Protein AF-A0A6B3FMY7-F1 (afdb_monomer_lite)

Sequence (101 aa):
CPTRALTMTNEFELANTTRESLIYTKEELLAGLQEGMVDSPHAIYPGMDEQDYYRGVVTEAAPGTVRQTAVSKGEGDKPDEDPIESTRAADATRHDKGVDA

Structure (mmCIF, N/CA/C/O backbone):
data_AF-A0A6B3FMY7-F1
#
_entry.id   AF-A0A6B3FMY7-F1
#
loop_
_atom_site.group_PDB
_atom_site.id
_atom_site.type_symbol
_atom_site.label_atom_id
_atom_site.label_alt_id
_atom_site.label_comp_id
_atom_site.label_asym_id
_atom_site.label_entity_id
_atom_site.label_seq_id
_atom_site.pdbx_PDB_ins_code
_atom_site.Cartn_x
_atom_site.Cartn_y
_atom_site.Cartn_z
_atom_site.occupancy
_atom_site.B_iso_or_equiv
_atom_site.auth_seq_id
_atom_site.auth_comp_id
_atom_site.auth_asym_id
_atom_site.auth_atom_id
_atom_site.pdbx_PDB_model_num
ATOM 1 N N . CYS A 1 1 ? 5.014 6.956 1.206 1.00 67.31 1 CYS A N 1
ATOM 2 C CA . CYS A 1 1 ? 4.474 5.906 0.319 1.00 67.31 1 CYS A CA 1
ATOM 3 C C . CYS A 1 1 ? 4.415 6.462 -1.108 1.00 67.31 1 CYS A C 1
ATOM 5 O O . CYS A 1 1 ? 3.768 7.494 -1.267 1.00 67.31 1 CYS A O 1
ATOM 7 N N . PRO A 1 2 ? 5.108 5.873 -2.105 1.00 70.56 2 PRO A N 1
ATOM 8 C CA . PRO A 1 2 ? 5.155 6.389 -3.483 1.00 70.56 2 PRO A CA 1
ATOM 9 C C . PRO A 1 2 ? 3.776 6.562 -4.134 1.00 70.56 2 PRO A C 1
ATOM 11 O O . PRO A 1 2 ? 3.537 7.568 -4.789 1.00 70.56 2 PRO A O 1
ATOM 14 N N . THR A 1 3 ? 2.844 5.644 -3.865 1.00 74.88 3 THR A N 1
ATOM 15 C CA . THR A 1 3 ? 1.455 5.700 -4.357 1.00 74.88 3 THR A CA 1
ATOM 16 C C . THR A 1 3 ? 0.532 6.548 -3.484 1.00 74.88 3 THR A C 1
ATOM 18 O O . THR A 1 3 ? -0.647 6.679 -3.782 1.00 74.88 3 THR A O 1
ATOM 21 N N . ARG A 1 4 ? 1.032 7.097 -2.365 1.00 81.75 4 ARG A N 1
ATOM 22 C CA . ARG A 1 4 ? 0.235 7.802 -1.340 1.00 81.75 4 ARG A CA 1
ATOM 23 C C . ARG A 1 4 ? -0.980 7.011 -0.823 1.00 81.75 4 ARG A C 1
ATOM 25 O O . ARG A 1 4 ? -1.842 7.598 -0.186 1.00 81.75 4 ARG A O 1
ATOM 32 N N . ALA A 1 5 ? -1.007 5.692 -1.020 1.00 84.81 5 ALA A N 1
ATOM 33 C CA . ALA A 1 5 ? -2.117 4.842 -0.592 1.00 84.81 5 ALA A CA 1
ATOM 34 C C . ALA A 1 5 ? -2.283 4.801 0.937 1.00 84.81 5 ALA A C 1
ATOM 36 O O . ALA A 1 5 ? -3.394 4.650 1.427 1.00 84.81 5 ALA A O 1
ATOM 37 N N . LEU A 1 6 ? -1.182 4.962 1.685 1.00 88.31 6 LEU A N 1
ATOM 38 C CA . LEU A 1 6 ? -1.190 5.057 3.143 1.00 88.31 6 LEU A CA 1
ATOM 39 C C . LEU A 1 6 ? -0.801 6.469 3.583 1.00 88.31 6 LEU A C 1
ATOM 41 O O . LEU A 1 6 ? 0.315 6.933 3.307 1.00 88.31 6 LEU A O 1
ATOM 45 N N . THR A 1 7 ? -1.712 7.117 4.300 1.00 84.50 7 THR A N 1
ATOM 46 C CA . THR A 1 7 ? -1.545 8.450 4.884 1.00 84.50 7 THR A CA 1
ATOM 47 C C . THR A 1 7 ? -1.862 8.415 6.371 1.00 84.50 7 THR A C 1
ATOM 49 O O . THR A 1 7 ? -2.683 7.619 6.813 1.00 84.50 7 THR A O 1
ATOM 52 N N . MET A 1 8 ? -1.229 9.291 7.150 1.00 90.94 8 MET A N 1
ATOM 53 C CA . MET A 1 8 ? -1.600 9.462 8.554 1.00 90.94 8 MET A CA 1
ATOM 54 C C . MET A 1 8 ? -2.885 10.278 8.657 1.00 90.94 8 MET A C 1
ATOM 56 O O . MET A 1 8 ? -3.000 11.328 8.024 1.00 90.94 8 MET A O 1
ATOM 60 N N . THR A 1 9 ? -3.838 9.788 9.445 1.00 89.69 9 THR A N 1
ATOM 61 C CA . THR A 1 9 ? -5.053 10.517 9.814 1.00 89.69 9 THR A CA 1
ATOM 62 C C . THR A 1 9 ? -4.850 11.195 11.170 1.00 89.69 9 THR A C 1
ATOM 64 O O . THR A 1 9 ? -3.922 10.874 11.910 1.00 89.69 9 THR A O 1
ATOM 67 N N . ASN A 1 10 ? -5.718 12.152 11.498 1.00 94.50 10 ASN A N 1
ATOM 68 C CA . ASN A 1 10 ? -5.750 12.778 12.824 1.00 94.50 10 ASN A CA 1
ATOM 69 C C . ASN A 1 10 ? -6.771 12.103 13.757 1.00 94.50 10 ASN A C 1
ATOM 71 O O . ASN A 1 10 ? -7.135 12.672 14.780 1.00 94.50 10 ASN A O 1
ATOM 75 N N . GLU A 1 11 ? -7.274 10.921 13.400 1.00 89.44 11 GLU A N 1
ATOM 76 C CA . GLU A 1 11 ? -8.226 10.175 14.220 1.00 89.44 11 GLU A CA 1
ATOM 77 C C . GLU A 1 11 ? -7.459 9.372 15.271 1.00 89.44 11 GLU A C 1
ATOM 79 O O . GLU A 1 11 ? -6.847 8.350 14.970 1.00 89.44 11 GLU A O 1
ATOM 84 N N . PHE A 1 12 ? -7.450 9.862 16.509 1.00 91.25 12 PHE A N 1
ATOM 85 C CA . PHE A 1 12 ? -6.757 9.217 17.630 1.00 91.25 12 PHE A CA 1
ATOM 86 C C . PHE A 1 12 ? -7.716 8.631 18.678 1.00 91.25 12 PHE A C 1
ATOM 88 O O . PHE A 1 12 ? -7.281 7.903 19.566 1.00 91.25 12 PHE A O 1
ATOM 95 N N . GLU A 1 13 ? -9.020 8.900 18.572 1.00 92.69 13 GLU A N 1
ATOM 96 C CA . GLU A 1 13 ? -10.054 8.424 19.504 1.00 92.69 13 GLU A CA 1
ATOM 97 C C . GLU A 1 13 ? -10.734 7.138 19.004 1.00 92.69 13 GLU A C 1
ATOM 99 O O . GLU A 1 13 ? -11.956 7.039 18.917 1.00 92.69 13 GLU A O 1
ATOM 104 N N . LEU A 1 14 ? -9.932 6.131 18.653 1.00 91.69 14 LEU A N 1
ATOM 105 C CA . LEU A 1 14 ? -10.425 4.835 18.181 1.00 91.69 14 LEU A CA 1
ATOM 106 C C . LEU A 1 14 ? -10.583 3.873 19.365 1.00 91.69 14 LEU A C 1
ATOM 108 O O . LEU A 1 14 ? -9.600 3.407 19.940 1.00 91.69 14 LEU A O 1
ATOM 112 N N . ALA A 1 15 ? -11.825 3.555 19.725 1.00 95.31 15 ALA A N 1
ATOM 113 C CA . ALA A 1 15 ? -12.140 2.575 20.759 1.00 95.31 15 ALA A CA 1
ATOM 114 C C . ALA A 1 15 ? -13.384 1.771 20.376 1.00 95.31 15 ALA A C 1
ATOM 116 O O . ALA A 1 15 ? -14.336 2.307 19.812 1.00 95.31 15 ALA A O 1
ATOM 117 N N . ASN A 1 16 ? -13.385 0.477 20.695 1.00 95.75 16 ASN A N 1
ATOM 118 C CA . ASN A 1 16 ? -14.525 -0.396 20.438 1.00 95.75 16 ASN A CA 1
ATOM 119 C C . ASN A 1 16 ? -14.641 -1.486 21.519 1.00 95.75 16 ASN A C 1
ATOM 121 O O . ASN A 1 16 ? -13.750 -1.665 22.348 1.00 95.75 16 ASN A O 1
ATOM 125 N N . THR A 1 17 ? -15.770 -2.188 21.529 1.00 96.94 17 THR A N 1
ATOM 126 C CA . THR A 1 17 ? -16.152 -3.187 22.539 1.00 96.94 17 THR A CA 1
ATOM 127 C C . THR A 1 17 ? -15.424 -4.524 22.393 1.00 96.94 17 THR A C 1
ATOM 129 O O . THR A 1 17 ? -15.321 -5.268 23.366 1.00 96.94 17 THR A O 1
ATOM 132 N N . THR A 1 18 ? -14.906 -4.833 21.202 1.00 97.06 18 THR A N 1
ATOM 133 C CA . THR A 1 18 ? -14.198 -6.086 20.895 1.00 97.06 18 THR A CA 1
ATOM 134 C C . THR A 1 18 ? -12.917 -5.800 20.115 1.00 97.06 18 THR A C 1
ATOM 136 O O . THR A 1 18 ? -12.831 -4.805 19.392 1.00 97.06 18 THR A O 1
ATOM 139 N N . ARG A 1 19 ? -11.903 -6.663 20.233 1.00 96.12 19 ARG A N 1
ATOM 140 C CA . ARG A 1 19 ? -10.625 -6.475 19.525 1.00 96.12 19 ARG A CA 1
ATOM 141 C C . ARG A 1 19 ? -10.797 -6.650 18.019 1.00 96.12 19 ARG A C 1
ATOM 143 O O . ARG A 1 19 ? -10.167 -5.942 17.243 1.00 96.12 19 ARG A O 1
ATOM 150 N N . GLU A 1 20 ? -11.647 -7.587 17.629 1.00 97.06 20 GLU A N 1
ATOM 151 C CA . GLU A 1 20 ? -11.940 -7.953 16.248 1.00 97.06 20 GLU A CA 1
ATOM 152 C C . GLU A 1 20 ? -12.441 -6.744 15.455 1.00 97.06 20 GLU A C 1
ATOM 154 O O . GLU A 1 20 ? -12.017 -6.534 14.327 1.00 97.06 20 GLU A O 1
ATOM 159 N N . SER A 1 21 ? -13.260 -5.893 16.078 1.00 95.19 21 SER A N 1
ATOM 160 C CA . SER A 1 21 ? -13.775 -4.666 15.456 1.00 95.19 21 SER A CA 1
ATOM 161 C C . SER A 1 21 ? -12.733 -3.564 15.212 1.00 95.19 21 SER A C 1
ATOM 163 O O . SER A 1 21 ? -13.045 -2.577 14.555 1.00 95.19 21 SER A O 1
ATOM 165 N N . LEU A 1 22 ? -11.509 -3.709 15.734 1.00 95.06 22 LEU A N 1
ATOM 166 C CA . LEU A 1 22 ? -10.380 -2.807 15.470 1.00 95.06 22 LEU A CA 1
ATOM 167 C C . LEU A 1 22 ? -9.424 -3.366 14.402 1.00 95.06 22 LEU A C 1
ATOM 169 O O . LEU A 1 22 ? -8.360 -2.791 14.163 1.00 95.06 22 LEU A O 1
ATOM 173 N N . ILE A 1 23 ? -9.763 -4.503 13.790 1.00 96.12 23 ILE A N 1
ATOM 174 C CA . ILE A 1 23 ? -8.997 -5.095 12.694 1.00 96.12 23 ILE A CA 1
ATOM 175 C C . ILE A 1 23 ? -9.605 -4.605 11.381 1.00 96.12 23 ILE A C 1
ATOM 177 O O . ILE A 1 23 ? -10.675 -5.057 10.987 1.00 96.12 23 ILE A O 1
ATOM 181 N N . TYR A 1 24 ? -8.898 -3.702 10.708 1.00 94.88 24 TYR A N 1
ATOM 182 C CA . TYR A 1 24 ? -9.309 -3.159 9.417 1.00 94.88 24 TYR A CA 1
ATOM 183 C C . TYR A 1 24 ? -8.727 -3.960 8.252 1.00 94.88 24 TYR A C 1
ATOM 185 O O . TYR A 1 24 ? -7.598 -4.461 8.303 1.00 94.88 24 TYR A O 1
ATOM 193 N N . THR A 1 25 ? -9.507 -4.049 7.187 1.00 94.56 25 THR A N 1
ATOM 194 C CA . THR A 1 25 ? -9.147 -4.651 5.904 1.00 94.56 25 THR A CA 1
ATOM 195 C C . THR A 1 25 ? -8.343 -3.684 5.032 1.00 94.56 25 THR A C 1
ATOM 197 O O . THR A 1 25 ? -8.208 -2.492 5.320 1.00 94.56 25 THR A O 1
ATOM 200 N N . LYS A 1 26 ? -7.780 -4.203 3.936 1.00 89.88 26 LYS A N 1
ATOM 201 C CA . LYS A 1 26 ? -7.001 -3.406 2.979 1.00 89.88 26 LYS A CA 1
ATOM 202 C C . LYS A 1 26 ? -7.857 -2.286 2.380 1.00 89.88 26 LYS A C 1
ATOM 204 O O . LYS A 1 26 ? -7.380 -1.163 2.235 1.00 89.88 26 LYS A O 1
ATOM 209 N N . GLU A 1 27 ? -9.104 -2.601 2.055 1.00 89.62 27 GLU A N 1
ATOM 210 C CA . GLU A 1 27 ? -10.067 -1.713 1.407 1.00 89.62 27 GLU A CA 1
ATOM 211 C C . GLU A 1 27 ? -10.523 -0.580 2.336 1.00 89.62 27 GLU A C 1
ATOM 213 O O . GLU A 1 27 ? -10.847 0.505 1.865 1.00 89.62 27 GLU A O 1
ATOM 218 N N . GLU A 1 28 ? -10.512 -0.813 3.651 1.00 92.75 28 GLU A N 1
ATOM 219 C CA . GLU A 1 28 ? -10.861 0.195 4.660 1.00 92.75 28 GLU A CA 1
ATOM 220 C C . GLU A 1 28 ? -9.712 1.172 4.947 1.00 92.75 28 GLU A C 1
ATOM 222 O O . GLU A 1 28 ? -9.962 2.296 5.380 1.00 92.75 28 GLU A O 1
ATOM 227 N N . LEU A 1 29 ? -8.458 0.767 4.714 1.00 91.19 29 LEU A N 1
ATOM 228 C CA . LEU A 1 29 ? -7.276 1.568 5.056 1.00 91.19 29 LEU A CA 1
ATOM 229 C C . LEU A 1 29 ? -6.627 2.280 3.868 1.00 91.19 29 LEU A C 1
ATOM 231 O O . LEU A 1 29 ? -6.032 3.344 4.050 1.00 91.19 29 LEU A O 1
ATOM 235 N N . LEU A 1 30 ? -6.650 1.679 2.678 1.00 89.75 30 LEU A N 1
ATOM 236 C CA . LEU A 1 30 ? -5.901 2.199 1.538 1.00 89.75 30 LEU A CA 1
ATOM 237 C C . LEU A 1 30 ? -6.743 3.146 0.688 1.00 89.75 30 LEU A C 1
ATOM 239 O O . LEU A 1 30 ? -7.832 2.806 0.230 1.00 89.75 30 LEU A O 1
ATOM 243 N N . ALA A 1 31 ? -6.175 4.312 0.388 1.00 87.75 31 ALA A N 1
ATOM 244 C CA . ALA A 1 31 ? -6.706 5.167 -0.661 1.00 87.75 31 ALA A CA 1
ATOM 245 C C . ALA A 1 31 ? -6.538 4.499 -2.038 1.00 87.75 31 ALA A C 1
ATOM 247 O O . ALA A 1 31 ? -5.551 3.804 -2.297 1.00 87.75 31 ALA A O 1
ATOM 248 N N . GLY A 1 32 ? -7.500 4.745 -2.930 1.00 86.06 32 GLY A N 1
ATOM 249 C CA . GLY A 1 32 ? 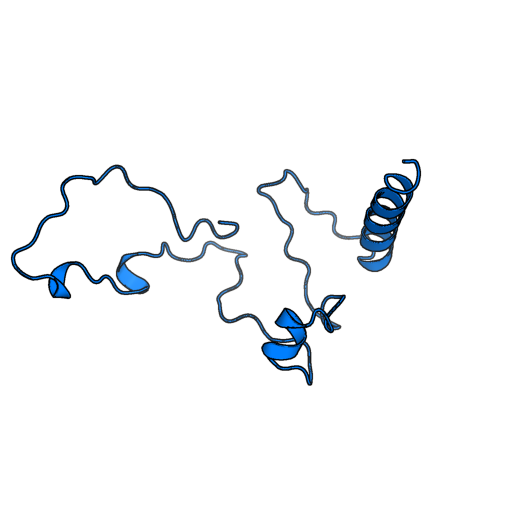-7.458 4.254 -4.306 1.00 86.06 32 GLY A CA 1
ATOM 250 C C . GLY A 1 32 ? -6.279 4.817 -5.109 1.00 86.06 32 GLY A C 1
ATOM 251 O O . GLY A 1 32 ? -5.735 5.879 -4.797 1.00 86.06 32 GLY A O 1
ATOM 252 N N . LEU A 1 33 ? -5.900 4.100 -6.167 1.00 85.44 33 LEU A N 1
ATOM 253 C CA . LEU A 1 33 ? -4.832 4.519 -7.074 1.00 85.44 33 LEU A CA 1
ATOM 254 C C . LEU A 1 33 ? -5.260 5.709 -7.933 1.00 85.44 33 LEU A C 1
ATOM 256 O O . LEU A 1 33 ? -6.408 5.813 -8.364 1.00 85.44 33 LEU A O 1
ATOM 260 N N . GLN A 1 34 ? -4.303 6.593 -8.197 1.00 84.81 34 GLN A N 1
ATOM 261 C CA . GLN A 1 34 ? -4.475 7.720 -9.109 1.00 84.81 34 GLN A CA 1
ATOM 262 C C . GLN A 1 34 ? -4.079 7.321 -10.537 1.00 84.81 34 GLN A C 1
ATOM 264 O O . GLN A 1 34 ? -3.413 6.307 -10.753 1.00 84.81 34 GLN A O 1
ATOM 269 N N . GLU A 1 35 ? -4.474 8.133 -11.517 1.00 83.94 35 GLU A N 1
ATOM 270 C CA . GLU A 1 35 ? -4.092 7.934 -12.916 1.00 83.94 35 GLU A CA 1
ATOM 271 C C . GLU A 1 35 ? -2.563 7.863 -13.072 1.00 83.94 35 GLU A C 1
ATOM 273 O O . GLU A 1 35 ? -1.823 8.638 -12.465 1.00 83.94 35 GLU A O 1
ATOM 278 N N . GLY A 1 36 ? -2.091 6.892 -13.859 1.00 81.25 36 GLY A N 1
ATOM 279 C CA . GLY A 1 36 ? -0.665 6.635 -14.077 1.00 81.25 36 GLY A CA 1
ATOM 280 C C . GLY A 1 36 ? 0.028 5.798 -12.993 1.00 81.25 36 GLY A C 1
ATOM 281 O O . GLY A 1 36 ? 1.173 5.403 -13.195 1.00 81.25 36 GLY A O 1
ATOM 282 N N . MET A 1 37 ? -0.629 5.479 -11.870 1.00 84.00 37 MET A N 1
ATOM 283 C CA . MET A 1 37 ? -0.066 4.572 -10.860 1.00 84.00 37 MET A CA 1
ATOM 284 C C . MET A 1 37 ? -0.291 3.098 -11.224 1.00 84.00 37 MET A C 1
ATOM 286 O O . MET A 1 37 ? -1.339 2.724 -11.745 1.00 84.00 37 MET A O 1
ATOM 290 N N . VAL A 1 38 ? 0.689 2.247 -10.902 1.00 83.06 38 VAL A N 1
ATOM 291 C CA . VAL A 1 38 ? 0.630 0.794 -11.127 1.00 83.06 38 VAL A CA 1
ATOM 292 C C . VAL A 1 38 ? 0.129 0.085 -9.870 1.00 83.06 38 VAL A C 1
ATOM 294 O O . VAL A 1 38 ? 0.632 0.338 -8.773 1.00 83.06 38 VAL A O 1
ATOM 297 N N . ASP A 1 39 ? -0.837 -0.821 -10.030 1.00 84.19 39 ASP A N 1
ATOM 298 C CA . ASP A 1 39 ? -1.384 -1.602 -8.919 1.00 84.19 39 ASP A CA 1
ATOM 299 C C . ASP A 1 39 ? -0.442 -2.724 -8.456 1.00 84.19 39 ASP A C 1
ATOM 301 O O . ASP A 1 39 ? 0.451 -3.184 -9.174 1.00 84.19 39 ASP A O 1
ATOM 305 N N . SER A 1 40 ? -0.646 -3.155 -7.215 1.00 82.00 40 SER A N 1
ATOM 306 C CA . SER A 1 40 ? -0.048 -4.364 -6.654 1.00 82.00 40 SER A CA 1
ATOM 307 C C . SER A 1 40 ? -0.908 -5.591 -6.987 1.00 82.00 40 SER A C 1
ATOM 309 O O . SER A 1 40 ? -2.132 -5.478 -7.003 1.00 82.00 40 SER A O 1
ATOM 311 N N . PRO A 1 41 ? -0.328 -6.794 -7.125 1.00 85.38 41 PRO A N 1
ATOM 312 C CA . PRO A 1 41 ? 1.085 -7.136 -6.948 1.00 85.38 41 PRO A CA 1
ATOM 313 C C . PRO A 1 41 ? 1.934 -6.836 -8.192 1.00 85.38 41 PRO A C 1
ATOM 315 O O . PRO A 1 41 ? 1.504 -7.046 -9.322 1.00 85.38 41 PRO A O 1
ATOM 318 N N . HIS A 1 42 ? 3.170 -6.377 -7.985 1.00 82.94 42 HIS A N 1
ATOM 319 C CA . HIS A 1 42 ? 4.130 -6.212 -9.078 1.00 82.94 42 HIS A CA 1
ATOM 320 C C . HIS A 1 42 ? 4.683 -7.568 -9.531 1.00 82.94 42 HIS A C 1
ATOM 322 O O . HIS A 1 42 ? 4.867 -8.474 -8.718 1.00 82.94 42 HIS A O 1
ATOM 328 N N . ALA A 1 43 ? 4.963 -7.699 -10.830 1.00 87.75 43 ALA A N 1
ATOM 329 C CA . ALA A 1 43 ? 5.580 -8.900 -11.375 1.00 87.75 43 ALA A CA 1
ATOM 330 C C . ALA A 1 43 ? 6.990 -9.099 -10.797 1.00 87.75 43 ALA A C 1
ATOM 332 O O . ALA A 1 43 ? 7.794 -8.166 -10.749 1.00 87.75 43 ALA A O 1
ATOM 333 N N . ILE A 1 44 ? 7.278 -10.331 -10.382 1.00 91.38 44 ILE A N 1
ATOM 334 C CA . ILE A 1 44 ? 8.616 -10.775 -9.988 1.00 91.38 44 ILE A CA 1
ATOM 335 C C . ILE A 1 44 ? 9.493 -10.925 -11.239 1.00 91.38 44 ILE A C 1
ATOM 337 O O . ILE A 1 44 ? 8.995 -11.182 -12.339 1.00 91.38 44 ILE A O 1
ATOM 341 N N . TYR A 1 45 ? 10.804 -10.749 -11.072 1.00 94.56 45 TYR A N 1
ATOM 342 C CA . TYR A 1 45 ? 11.796 -10.979 -12.114 1.00 94.56 45 TYR A CA 1
ATOM 343 C C . TYR A 1 45 ? 11.606 -12.383 -12.728 1.00 94.56 45 TYR A C 1
ATOM 345 O O . TYR A 1 45 ? 11.473 -13.357 -11.982 1.00 94.56 45 TYR A O 1
ATOM 353 N N . PRO A 1 46 ? 11.578 -12.526 -14.067 1.00 93.69 46 PRO A N 1
ATOM 354 C CA . PRO A 1 46 ? 11.288 -13.801 -14.715 1.00 93.69 46 PRO A CA 1
ATOM 355 C C . PRO A 1 46 ? 12.181 -14.948 -14.230 1.00 93.69 46 PRO A C 1
ATOM 357 O O . PRO A 1 46 ? 13.405 -14.856 -14.273 1.00 93.69 46 PRO A O 1
ATOM 360 N N . GLY A 1 47 ? 11.555 -16.048 -13.808 1.00 94.31 47 GLY A N 1
ATOM 361 C CA . GLY A 1 47 ? 12.256 -17.251 -13.347 1.00 94.31 47 GLY A CA 1
ATOM 362 C C . GLY A 1 47 ? 12.815 -17.179 -11.924 1.00 94.31 47 GLY A C 1
ATOM 363 O O . GLY A 1 47 ? 13.479 -18.128 -11.520 1.00 94.31 47 GLY A O 1
ATOM 364 N N . MET A 1 48 ? 12.544 -16.102 -11.185 1.00 95.75 48 MET A N 1
ATOM 365 C CA . MET A 1 48 ? 12.942 -15.934 -9.78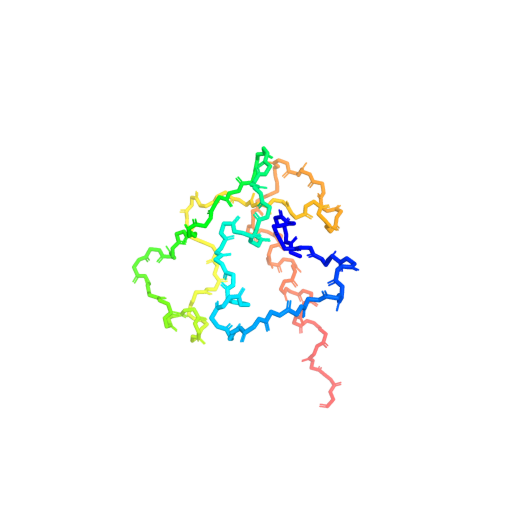5 1.00 95.75 48 MET A CA 1
ATOM 366 C C . MET A 1 48 ? 11.753 -16.139 -8.848 1.00 95.75 48 MET A C 1
ATOM 368 O O . MET A 1 48 ? 10.591 -16.067 -9.268 1.00 95.75 48 MET A O 1
ATOM 372 N N . ASP A 1 49 ? 12.048 -16.347 -7.570 1.00 95.06 49 ASP A N 1
ATOM 373 C CA . ASP A 1 49 ? 11.059 -16.319 -6.497 1.00 95.06 49 ASP A CA 1
ATOM 374 C C . ASP A 1 49 ? 11.297 -15.154 -5.516 1.00 95.06 49 ASP A C 1
ATOM 376 O O . ASP A 1 49 ? 12.162 -14.296 -5.693 1.00 95.06 49 ASP A O 1
ATOM 380 N N . GLU A 1 50 ? 10.473 -15.081 -4.474 1.00 93.44 50 GLU A N 1
ATOM 381 C CA . GLU A 1 50 ? 10.599 -14.087 -3.405 1.00 93.44 50 GLU A CA 1
ATOM 382 C C . GLU A 1 50 ? 11.918 -14.198 -2.616 1.00 93.44 50 GLU A C 1
ATOM 384 O O . GLU A 1 50 ? 12.459 -13.185 -2.167 1.00 93.44 50 GLU A O 1
ATOM 389 N N . GLN A 1 51 ? 12.461 -15.409 -2.455 1.00 96.44 51 GLN A N 1
ATOM 390 C CA . GLN A 1 51 ? 13.684 -15.664 -1.693 1.00 96.44 51 GLN A CA 1
ATOM 391 C C . GLN A 1 51 ? 14.904 -15.088 -2.405 1.00 96.44 51 GLN A C 1
ATOM 393 O O . GLN A 1 51 ? 15.815 -14.582 -1.743 1.00 96.44 51 GLN A O 1
ATOM 398 N N . ASP A 1 52 ? 14.910 -15.104 -3.735 1.00 96.31 52 ASP A N 1
ATOM 399 C CA . ASP A 1 52 ? 15.981 -14.523 -4.548 1.00 96.31 52 ASP A CA 1
ATOM 400 C C . ASP A 1 52 ? 16.134 -13.006 -4.328 1.00 96.31 52 ASP A C 1
ATOM 402 O O . ASP A 1 52 ? 17.260 -12.495 -4.303 1.00 96.31 52 ASP A O 1
ATOM 406 N N . TYR A 1 53 ? 15.036 -12.285 -4.064 1.00 93.12 53 TYR A N 1
ATOM 407 C CA . TYR A 1 53 ? 15.088 -10.869 -3.670 1.00 93.12 53 TYR A CA 1
ATOM 408 C C . TYR A 1 53 ? 15.701 -10.680 -2.286 1.00 93.12 53 TYR A C 1
ATOM 410 O O . TYR A 1 53 ? 16.542 -9.800 -2.101 1.00 93.12 53 TYR A O 1
ATOM 418 N N . TYR A 1 54 ? 15.322 -11.516 -1.315 1.00 94.56 54 TYR A N 1
ATOM 419 C CA . TYR A 1 54 ? 15.884 -11.446 0.038 1.00 94.56 54 TYR A CA 1
ATOM 420 C C . TYR A 1 54 ? 17.368 -11.826 0.081 1.00 94.56 54 TYR A C 1
ATOM 422 O O . TYR A 1 54 ? 18.104 -11.344 0.942 1.00 94.56 54 TYR A O 1
ATOM 430 N N . ARG A 1 55 ? 17.825 -12.655 -0.863 1.00 96.38 55 ARG A N 1
ATOM 431 C CA . ARG A 1 55 ? 19.240 -13.010 -1.049 1.00 96.38 55 ARG A CA 1
ATOM 432 C C . ARG A 1 55 ? 20.023 -11.989 -1.881 1.00 96.38 55 ARG A C 1
ATOM 434 O O . 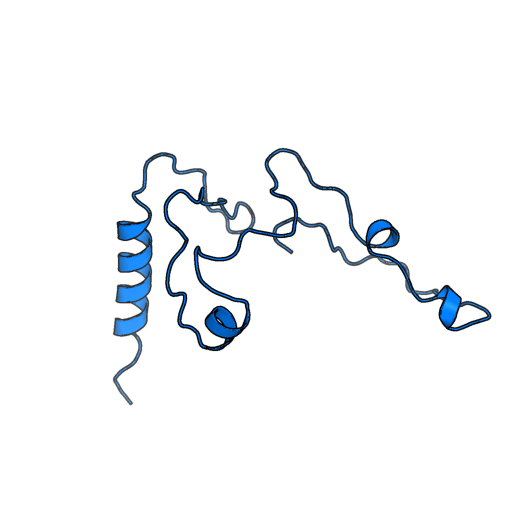ARG A 1 55 ? 21.242 -12.107 -1.956 1.00 96.38 55 ARG A O 1
ATOM 441 N N . GLY A 1 56 ? 19.352 -11.009 -2.492 1.00 94.88 56 GLY A N 1
ATOM 442 C CA . GLY A 1 56 ? 19.983 -9.991 -3.336 1.00 94.88 56 GLY A CA 1
ATOM 443 C C . GLY A 1 56 ? 20.488 -10.513 -4.685 1.00 94.88 56 GLY A C 1
ATOM 444 O O . GLY A 1 56 ? 21.402 -9.924 -5.254 1.00 94.88 56 GLY A O 1
ATOM 445 N N . VAL A 1 57 ? 19.927 -11.618 -5.192 1.00 96.50 57 VAL A N 1
ATOM 446 C CA . VAL A 1 57 ? 20.294 -12.197 -6.500 1.00 96.50 57 VAL A CA 1
ATOM 447 C C . VAL A 1 57 ? 19.768 -11.331 -7.650 1.00 96.50 57 VAL A C 1
ATOM 449 O O . VAL A 1 57 ? 20.425 -11.195 -8.679 1.00 96.50 57 VAL A O 1
ATOM 452 N N . VAL A 1 58 ? 18.602 -10.707 -7.464 1.00 94.12 58 VAL A N 1
ATOM 453 C CA . VAL A 1 58 ? 18.020 -9.760 -8.422 1.00 94.12 58 VAL A CA 1
ATOM 454 C C . VAL A 1 58 ? 18.677 -8.392 -8.243 1.00 94.12 58 VAL A C 1
ATOM 456 O O . VAL A 1 58 ? 18.395 -7.678 -7.281 1.00 94.12 58 VAL A O 1
ATOM 459 N N . THR A 1 59 ? 19.563 -8.025 -9.167 1.00 94.00 59 THR A N 1
ATOM 460 C CA . THR A 1 59 ? 20.357 -6.784 -9.100 1.00 94.00 59 THR A CA 1
ATOM 461 C C . THR A 1 59 ? 19.829 -5.664 -9.994 1.00 94.00 59 THR A C 1
ATOM 463 O O . THR A 1 59 ? 20.173 -4.501 -9.791 1.00 94.00 59 THR A O 1
ATOM 466 N N . GLU A 1 60 ? 18.975 -5.991 -10.960 1.00 92.00 60 GLU A N 1
ATOM 467 C CA . GLU A 1 60 ? 18.403 -5.044 -11.913 1.00 92.00 60 GLU A CA 1
ATOM 468 C C . GLU A 1 60 ? 16.928 -5.344 -12.203 1.00 92.00 60 GLU A C 1
ATOM 470 O O . GLU A 1 60 ? 16.390 -6.392 -11.835 1.00 92.00 60 GLU A O 1
ATOM 475 N N . ALA A 1 61 ? 16.255 -4.393 -12.851 1.00 89.69 61 ALA A N 1
ATOM 476 C CA . ALA A 1 61 ? 14.873 -4.570 -13.269 1.00 89.69 61 ALA A CA 1
ATOM 477 C C . ALA A 1 61 ? 14.775 -5.579 -14.425 1.00 89.69 61 ALA A C 1
ATOM 479 O O . ALA A 1 61 ? 15.683 -5.697 -15.247 1.00 89.69 61 ALA A O 1
ATOM 480 N N . ALA A 1 62 ? 13.660 -6.307 -14.497 1.00 91.06 62 ALA A N 1
ATOM 481 C CA . ALA A 1 62 ? 13.453 -7.279 -15.560 1.00 91.06 62 ALA A CA 1
ATOM 482 C C . ALA A 1 62 ? 13.398 -6.607 -16.947 1.00 91.06 62 ALA A C 1
ATOM 484 O O . ALA A 1 62 ? 12.879 -5.495 -17.081 1.00 91.06 62 ALA A O 1
ATOM 485 N N . PRO A 1 63 ? 13.875 -7.278 -18.010 1.00 88.69 63 PRO A N 1
ATOM 486 C CA . PRO A 1 63 ? 13.758 -6.753 -19.364 1.00 88.69 63 PRO A CA 1
ATOM 487 C C . PRO A 1 63 ? 12.304 -6.414 -19.719 1.00 88.69 63 PRO A C 1
ATOM 489 O O . PRO A 1 63 ? 11.394 -7.208 -19.486 1.00 88.69 63 PRO A O 1
ATOM 492 N N . GLY A 1 64 ? 12.087 -5.229 -20.292 1.00 85.44 64 GLY A N 1
ATOM 493 C CA . GLY A 1 64 ? 10.756 -4.757 -20.685 1.00 85.44 64 GLY A CA 1
ATOM 494 C C . GLY A 1 64 ? 9.933 -4.108 -19.566 1.00 85.44 64 GLY A C 1
ATOM 495 O O . GLY A 1 64 ? 8.806 -3.690 -19.826 1.00 85.44 64 GLY A O 1
ATOM 496 N N . THR A 1 65 ? 10.461 -3.973 -18.342 1.00 85.38 65 THR A N 1
ATOM 497 C CA . THR A 1 65 ? 9.778 -3.184 -17.303 1.00 85.38 65 THR A CA 1
ATOM 498 C C . THR A 1 65 ? 9.867 -1.692 -17.597 1.00 85.38 65 THR A C 1
ATOM 500 O O . THR A 1 65 ? 10.944 -1.170 -17.882 1.00 85.38 65 THR A O 1
ATOM 503 N N . VAL A 1 66 ? 8.742 -0.992 -17.458 1.00 83.06 66 VAL A N 1
ATOM 504 C CA . VAL A 1 66 ? 8.685 0.467 -17.583 1.00 83.06 66 VAL A CA 1
ATOM 505 C C . VAL A 1 66 ? 9.127 1.105 -16.270 1.00 83.06 66 VAL A C 1
ATOM 507 O O . VAL A 1 66 ? 8.553 0.824 -15.212 1.00 83.06 66 VAL A O 1
ATOM 510 N N . ARG A 1 67 ? 10.126 1.992 -16.334 1.00 82.50 67 ARG A N 1
ATOM 511 C CA . ARG A 1 67 ? 10.568 2.772 -15.173 1.00 82.50 67 ARG A CA 1
ATOM 512 C C . ARG A 1 67 ? 9.436 3.688 -14.711 1.00 82.50 67 ARG A C 1
ATOM 514 O O . ARG A 1 67 ? 8.928 4.491 -15.481 1.00 82.50 67 ARG A O 1
ATOM 521 N N . GLN A 1 68 ? 9.080 3.587 -13.434 1.00 77.75 68 GLN A N 1
ATOM 522 C CA . GLN A 1 68 ? 8.140 4.504 -12.793 1.00 77.75 68 GLN A CA 1
ATOM 523 C C . GLN A 1 68 ? 8.921 5.692 -12.220 1.00 77.75 68 GLN A C 1
ATOM 525 O O . GLN A 1 68 ? 9.699 5.526 -11.277 1.00 77.75 68 GLN A O 1
ATOM 530 N N . THR A 1 69 ? 8.750 6.879 -12.804 1.00 73.69 69 THR A N 1
ATOM 531 C CA . THR A 1 69 ? 9.432 8.107 -12.367 1.00 73.69 69 THR A CA 1
ATOM 532 C C . THR A 1 69 ? 8.966 8.503 -10.966 1.00 73.69 69 THR A C 1
ATOM 534 O O . THR A 1 69 ? 7.769 8.668 -10.712 1.00 73.69 69 THR A O 1
ATOM 537 N N . ALA A 1 70 ? 9.898 8.672 -10.024 1.00 69.19 70 ALA A N 1
ATOM 538 C CA . ALA A 1 70 ? 9.559 9.010 -8.647 1.00 69.19 70 ALA A CA 1
ATOM 539 C C . ALA A 1 70 ? 9.303 10.519 -8.511 1.00 69.19 70 ALA A C 1
ATOM 541 O O . ALA A 1 70 ? 10.120 11.255 -7.953 1.00 69.19 70 ALA A O 1
ATOM 542 N N . VAL A 1 71 ? 8.132 10.982 -8.962 1.00 66.12 71 VAL A N 1
ATOM 543 C CA . VAL A 1 71 ? 7.736 12.407 -8.943 1.00 66.12 71 VAL A CA 1
ATOM 544 C C . VAL A 1 71 ? 7.864 13.054 -7.559 1.00 66.12 71 VAL A C 1
ATOM 546 O O . VAL A 1 71 ? 8.175 14.236 -7.434 1.00 66.12 71 VAL A O 1
ATOM 549 N N . SER A 1 72 ? 7.716 12.270 -6.486 1.00 66.44 72 SER A N 1
ATOM 550 C CA . SER A 1 72 ? 7.904 12.736 -5.108 1.00 66.44 72 SER A CA 1
ATOM 551 C C . SER A 1 72 ? 9.334 13.186 -4.778 1.00 66.44 72 SER A C 1
ATOM 553 O O . SER A 1 72 ? 9.522 13.894 -3.794 1.00 66.44 72 SER A O 1
ATOM 555 N N . LYS A 1 73 ? 10.341 12.762 -5.553 1.00 61.53 73 LYS A N 1
ATOM 556 C CA . LYS A 1 73 ? 11.755 13.145 -5.390 1.00 61.53 73 LYS A CA 1
ATOM 557 C C . LYS A 1 73 ? 12.188 14.283 -6.321 1.00 61.53 73 LYS A C 1
ATOM 559 O O . LYS A 1 73 ? 13.372 14.600 -6.363 1.00 61.53 73 LYS A O 1
ATOM 564 N N . GLY A 1 74 ? 11.256 14.903 -7.050 1.00 61.78 74 GLY A N 1
ATOM 565 C CA . GLY A 1 74 ? 11.589 15.941 -8.029 1.00 61.78 74 GLY A CA 1
ATOM 566 C C . GLY A 1 74 ? 12.283 15.398 -9.281 1.00 61.78 74 GLY A C 1
ATOM 567 O O . GLY A 1 74 ? 12.861 16.173 -10.038 1.00 61.78 74 GLY A O 1
ATOM 568 N N . GLU A 1 75 ? 12.231 14.080 -9.509 1.00 64.94 75 GLU A N 1
ATOM 569 C CA . GLU A 1 75 ? 12.582 13.500 -10.803 1.00 64.94 75 GLU A CA 1
ATOM 570 C C . GLU A 1 75 ? 11.531 13.956 -11.823 1.00 64.94 75 GLU A C 1
ATOM 572 O O . GLU A 1 75 ? 10.344 13.657 -11.681 1.00 64.94 75 GLU A O 1
ATOM 577 N N . GLY A 1 76 ? 11.962 14.743 -12.810 1.00 58.97 76 GLY A N 1
ATOM 578 C CA . GLY A 1 76 ? 11.149 15.073 -13.976 1.00 58.97 76 GLY A CA 1
ATOM 579 C C . GLY A 1 76 ? 11.090 13.891 -14.937 1.00 58.97 76 GLY A C 1
ATOM 580 O O . GLY A 1 76 ? 12.019 13.084 -14.983 1.00 58.97 76 GLY A O 1
ATOM 581 N N . ASP A 1 77 ? 10.005 13.803 -15.700 1.00 54.88 77 ASP A N 1
ATOM 582 C CA . ASP A 1 77 ? 9.854 12.807 -16.755 1.00 54.88 77 ASP A CA 1
ATOM 583 C C . ASP A 1 77 ? 10.908 13.084 -17.836 1.00 54.88 77 ASP A C 1
ATOM 585 O O . ASP A 1 77 ? 10.819 14.066 -18.575 1.00 54.88 77 ASP A O 1
ATOM 589 N N . LYS A 1 78 ? 11.985 12.294 -17.844 1.00 55.50 78 LYS A N 1
ATOM 590 C CA . LYS A 1 78 ? 13.027 12.358 -18.868 1.00 55.50 78 LYS A CA 1
ATOM 591 C C . LYS A 1 78 ? 12.793 11.196 -19.829 1.00 55.50 78 LYS A C 1
ATOM 593 O O . LYS A 1 78 ? 13.160 10.073 -19.489 1.00 55.50 78 LYS A O 1
ATOM 598 N N . PRO A 1 79 ? 12.175 11.444 -20.992 1.00 50.19 79 PRO A N 1
ATOM 599 C CA . PRO A 1 79 ? 11.711 10.374 -21.868 1.00 50.19 79 PRO A CA 1
ATOM 600 C C . PRO A 1 79 ? 12.836 9.569 -22.548 1.00 50.19 79 PRO A C 1
ATOM 602 O O . PRO A 1 79 ? 12.555 8.477 -23.023 1.00 50.19 79 PRO A O 1
ATOM 605 N N . ASP A 1 80 ? 14.092 10.044 -22.538 1.00 51.03 80 ASP A N 1
ATOM 606 C CA . ASP A 1 80 ? 15.166 9.502 -23.393 1.00 51.03 80 ASP A CA 1
ATOM 607 C C . ASP A 1 80 ? 16.483 9.140 -22.664 1.00 51.03 80 ASP A C 1
ATOM 609 O O . ASP A 1 80 ? 17.525 9.023 -23.306 1.00 51.03 80 ASP A O 1
ATOM 613 N N . GLU A 1 81 ? 16.504 8.976 -21.334 1.00 52.12 81 GLU A N 1
ATOM 614 C CA . GLU A 1 81 ? 17.727 8.503 -20.651 1.00 52.12 81 GLU A CA 1
ATOM 615 C C . GLU A 1 81 ? 17.761 6.968 -20.583 1.00 52.12 81 GLU A C 1
ATOM 617 O O . GLU A 1 81 ? 16.955 6.350 -19.881 1.00 52.12 81 GLU A O 1
ATOM 622 N N . ASP A 1 82 ? 18.729 6.356 -21.278 1.00 49.38 82 ASP A N 1
ATOM 623 C CA . ASP A 1 82 ? 18.990 4.917 -21.226 1.00 49.38 82 ASP A CA 1
ATOM 624 C C . ASP A 1 82 ? 19.177 4.459 -19.759 1.00 49.38 82 ASP A C 1
ATOM 626 O O . ASP A 1 82 ? 20.125 4.887 -19.083 1.00 49.38 82 ASP A O 1
ATOM 630 N N . PRO A 1 83 ? 18.317 3.562 -19.227 1.00 51.19 83 PRO A N 1
ATOM 631 C CA . PRO A 1 83 ? 18.313 3.188 -17.805 1.00 51.19 83 PRO A CA 1
ATOM 632 C C . PRO A 1 83 ? 19.653 2.629 -17.294 1.00 51.19 83 PRO A C 1
ATOM 634 O O . PRO A 1 83 ? 19.966 2.708 -16.102 1.00 51.19 83 PRO A O 1
ATOM 637 N N . ILE A 1 84 ? 20.455 2.074 -18.205 1.00 52.91 84 ILE A N 1
ATOM 638 C CA . ILE A 1 84 ? 21.746 1.439 -17.926 1.00 52.91 84 ILE A CA 1
ATOM 639 C C . ILE A 1 84 ? 22.838 2.488 -17.642 1.00 52.91 84 ILE A C 1
ATOM 641 O O . ILE A 1 84 ? 23.740 2.238 -16.843 1.00 52.91 84 ILE A O 1
ATOM 645 N N . GLU A 1 85 ? 22.768 3.678 -18.243 1.00 50.50 85 GLU A N 1
ATOM 646 C CA . GLU A 1 85 ? 23.783 4.725 -18.051 1.00 50.50 85 GLU A CA 1
ATOM 647 C C . GLU A 1 85 ? 23.582 5.468 -16.719 1.00 50.50 85 GLU A C 1
ATOM 649 O O . GLU A 1 85 ? 24.536 5.707 -15.975 1.00 50.50 85 GLU A O 1
ATOM 654 N N . SER A 1 86 ? 22.323 5.724 -16.349 1.00 51.28 86 SER A N 1
ATOM 655 C CA . SER A 1 86 ? 21.957 6.392 -15.090 1.00 51.28 86 SER A CA 1
ATOM 656 C C . SER A 1 86 ? 22.311 5.556 -13.847 1.00 51.28 86 SER A C 1
ATOM 658 O O . SER A 1 86 ? 22.834 6.076 -12.858 1.00 51.28 86 SER A O 1
ATOM 660 N N . THR A 1 87 ? 22.083 4.239 -13.903 1.00 53.44 87 THR A N 1
ATOM 661 C CA . THR A 1 87 ? 22.399 3.308 -12.804 1.00 53.44 87 THR A CA 1
ATOM 662 C C . THR A 1 87 ? 23.904 3.101 -12.629 1.00 53.44 87 THR A C 1
ATOM 664 O O . THR A 1 87 ? 24.383 3.122 -11.495 1.00 53.44 87 THR A O 1
ATOM 667 N N . ARG A 1 88 ? 24.673 3.009 -13.725 1.00 49.00 88 ARG A N 1
ATOM 668 C CA . ARG A 1 88 ? 26.148 2.958 -13.680 1.00 49.00 88 ARG A CA 1
ATOM 669 C C . ARG A 1 88 ? 26.766 4.238 -13.122 1.00 49.00 88 ARG A C 1
ATOM 671 O O . ARG A 1 88 ? 27.704 4.155 -12.336 1.00 49.00 88 ARG A O 1
ATOM 678 N N . ALA A 1 89 ? 26.230 5.409 -13.470 1.00 49.44 89 ALA A N 1
ATOM 679 C CA . ALA A 1 89 ? 26.696 6.680 -12.913 1.00 49.44 89 ALA A CA 1
ATOM 680 C C . ALA A 1 89 ? 26.426 6.782 -11.398 1.00 49.44 89 ALA A C 1
ATOM 682 O O . ALA A 1 89 ? 27.285 7.235 -10.634 1.00 49.44 89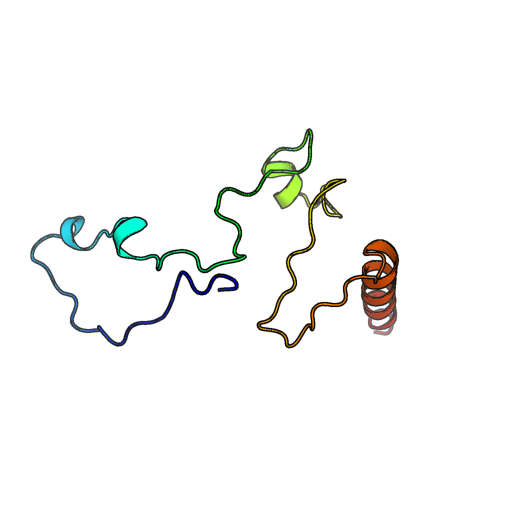 ALA A O 1
ATOM 683 N N . ALA A 1 90 ? 25.258 6.319 -10.940 1.00 51.16 90 ALA A N 1
ATOM 684 C CA . ALA A 1 90 ? 24.902 6.316 -9.522 1.00 51.16 90 ALA A CA 1
ATOM 685 C C . ALA A 1 90 ? 25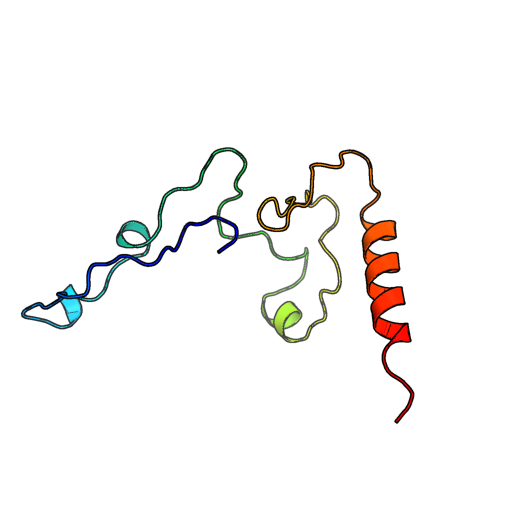.716 5.298 -8.697 1.00 51.16 90 ALA A C 1
ATOM 687 O O . ALA A 1 90 ? 26.105 5.611 -7.570 1.00 51.16 90 ALA A O 1
ATOM 688 N N . ASP A 1 91 ? 25.999 4.112 -9.246 1.00 46.59 91 ASP A N 1
ATOM 689 C CA . ASP A 1 91 ? 26.803 3.074 -8.583 1.00 46.59 91 ASP A CA 1
ATOM 690 C C . ASP A 1 91 ? 28.300 3.430 -8.533 1.00 46.59 91 ASP A C 1
ATOM 692 O O . ASP A 1 91 ? 28.928 3.318 -7.477 1.00 46.59 91 ASP A O 1
ATOM 696 N N . ALA A 1 92 ? 28.852 3.994 -9.614 1.00 51.59 92 ALA A N 1
ATOM 697 C CA . ALA A 1 92 ? 30.232 4.491 -9.645 1.00 51.59 92 ALA A CA 1
ATOM 698 C C . ALA A 1 92 ? 30.474 5.600 -8.604 1.00 51.59 92 ALA A C 1
ATOM 700 O O . ALA A 1 92 ? 31.499 5.614 -7.926 1.00 51.59 92 ALA A O 1
ATOM 701 N N . THR A 1 93 ? 29.492 6.484 -8.402 1.00 50.06 93 THR A N 1
ATOM 702 C CA . THR A 1 93 ? 29.561 7.543 -7.376 1.00 50.06 93 THR A CA 1
ATOM 703 C C . THR A 1 93 ? 29.468 6.983 -5.948 1.00 50.06 93 THR A C 1
ATOM 705 O O . THR A 1 93 ? 29.895 7.628 -4.988 1.00 50.06 93 THR A O 1
ATOM 708 N N . ARG A 1 94 ? 28.904 5.780 -5.777 1.00 49.69 94 ARG A N 1
ATOM 709 C CA . ARG A 1 94 ? 28.768 5.111 -4.476 1.00 49.69 94 ARG A CA 1
ATOM 710 C C . ARG A 1 94 ? 30.035 4.349 -4.081 1.00 49.69 94 ARG A C 1
ATOM 712 O O . ARG A 1 94 ? 30.356 4.327 -2.897 1.00 49.69 94 ARG A O 1
ATOM 719 N N . HIS A 1 95 ? 30.752 3.779 -5.053 1.00 44.72 95 HIS A N 1
ATOM 720 C CA . HIS A 1 95 ? 32.016 3.061 -4.839 1.00 44.72 95 HIS A CA 1
ATOM 721 C C . HIS A 1 95 ? 33.211 3.980 -4.530 1.00 44.72 95 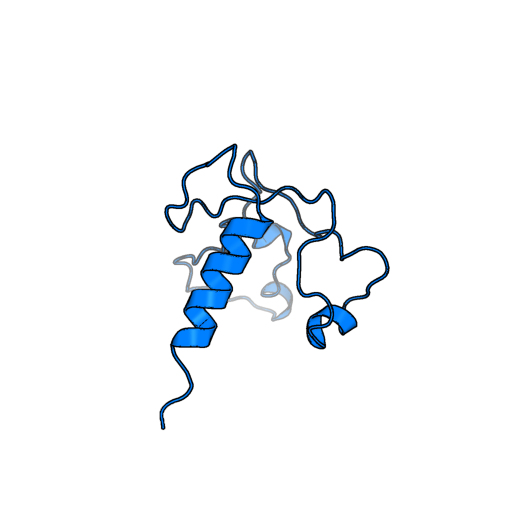HIS A C 1
ATOM 723 O O . HIS A 1 95 ? 34.122 3.567 -3.821 1.00 44.72 95 HIS A O 1
ATOM 729 N N . ASP A 1 96 ? 33.195 5.232 -4.994 1.00 48.72 96 ASP A N 1
ATOM 730 C CA . ASP A 1 96 ? 34.287 6.196 -4.762 1.00 48.72 96 ASP A CA 1
ATOM 731 C C . ASP A 1 96 ? 34.298 6.793 -3.335 1.00 48.72 96 ASP A C 1
ATOM 733 O O . ASP A 1 96 ? 35.291 7.353 -2.885 1.00 48.72 96 ASP A O 1
ATOM 737 N N . LYS A 1 97 ? 33.207 6.651 -2.566 1.00 54.50 97 LYS A N 1
ATOM 738 C CA . LYS A 1 97 ? 33.081 7.237 -1.213 1.00 54.50 97 LYS A CA 1
ATOM 739 C C . LYS A 1 97 ? 33.404 6.293 -0.051 1.00 54.50 97 LYS A C 1
ATOM 741 O O . LYS A 1 97 ? 33.022 6.590 1.082 1.00 54.50 97 LYS A O 1
ATOM 746 N N . GLY A 1 98 ? 34.089 5.176 -0.285 1.00 51.84 98 GLY A N 1
ATOM 747 C CA . GLY A 1 98 ? 34.296 4.200 0.784 1.00 51.84 98 GLY A CA 1
ATOM 748 C C . GLY A 1 98 ? 35.431 3.209 0.594 1.00 51.84 98 GLY A C 1
ATOM 749 O O . GLY A 1 98 ? 35.160 2.019 0.642 1.00 51.84 98 GLY A O 1
ATOM 750 N N . VAL A 1 99 ? 36.675 3.679 0.471 1.00 50.41 99 VAL A N 1
ATOM 751 C CA . VAL A 1 99 ? 37.874 2.995 0.995 1.00 50.41 99 VAL A CA 1
ATOM 752 C C . VAL A 1 99 ? 38.885 4.085 1.350 1.00 50.41 99 VAL A C 1
ATOM 754 O O . VAL A 1 99 ? 39.660 4.482 0.500 1.00 50.41 99 VAL A O 1
ATOM 757 N N . ASP A 1 100 ? 38.818 4.615 2.570 1.00 44.25 100 ASP A N 1
ATOM 758 C CA . ASP A 1 100 ? 39.936 5.286 3.254 1.00 44.25 100 ASP A CA 1
ATOM 759 C C . ASP A 1 100 ? 39.539 5.472 4.730 1.00 44.25 100 ASP A C 1
ATOM 761 O O . ASP A 1 100 ? 39.029 6.517 5.143 1.00 44.25 100 ASP A O 1
ATOM 765 N N . ALA A 1 101 ? 39.698 4.398 5.507 1.00 40.44 101 ALA A N 1
ATOM 766 C CA . ALA A 1 101 ? 39.830 4.389 6.967 1.00 40.44 101 ALA A CA 1
ATOM 767 C C . ALA A 1 101 ? 40.445 3.056 7.409 1.00 40.44 101 ALA A C 1
ATOM 769 O O . ALA A 1 101 ? 39.881 2.002 7.033 1.00 40.44 101 ALA A O 1
#

Secondary structure (DSSP, 8-state):
-TT--S---S------SSSGGG---HHHHPPPPPTTPPPSSPPPPTT--HHHHHTT---SPPTTPPP---GGGT----TT--HHHHHHHHHHHHHTTS---

Foldseek 3Di:
DLQPQADDDPPPPDDDDDPVVVDDDSVRGTDDGDPPDDDDDDDDAPPDDPVCVVVCVPPDDHPPDDDDQSVVVVRDPDPDDDPVVVVVVVVVVVVVPDDDD

Radius of gyration: 19.86 Å; chains: 1; bounding box: 56×33×46 Å

pLDDT: mean 77.88, std 18.04, range [40.44, 97.06]